Protein AF-A0A519RUF2-F1 (afdb_monomer)

Structure (mmCIF, N/CA/C/O backbone):
data_AF-A0A519RUF2-F1
#
_entry.id   AF-A0A519RUF2-F1
#
loop_
_atom_site.group_PDB
_atom_site.id
_atom_site.type_symbol
_atom_site.label_atom_id
_atom_site.label_alt_id
_atom_site.label_comp_id
_atom_site.label_asym_id
_atom_site.label_entity_id
_atom_site.label_seq_id
_atom_site.pdbx_PDB_ins_code
_atom_site.Cartn_x
_atom_site.Cartn_y
_atom_site.Cartn_z
_atom_site.occupancy
_atom_site.B_iso_or_equiv
_atom_site.auth_seq_id
_atom_site.auth_comp_id
_atom_site.auth_asym_id
_atom_site.auth_atom_id
_atom_site.pdbx_PDB_model_num
ATOM 1 N N . MET A 1 1 ? -32.383 23.501 17.387 1.00 57.69 1 MET A N 1
ATOM 2 C CA . MET A 1 1 ? -31.083 22.968 17.876 1.00 57.69 1 MET A CA 1
ATOM 3 C C . MET A 1 1 ? -30.162 24.129 18.251 1.00 57.69 1 MET A C 1
ATOM 5 O O . MET A 1 1 ? -29.869 24.938 17.380 1.00 57.69 1 MET A O 1
ATOM 9 N N . ASN A 1 2 ? -29.744 24.235 19.520 1.00 74.38 2 ASN A N 1
ATOM 10 C CA . ASN A 1 2 ? -28.947 25.364 20.031 1.00 74.38 2 ASN A CA 1
ATOM 11 C C . ASN A 1 2 ? -27.600 25.533 19.308 1.00 74.38 2 ASN A C 1
ATOM 13 O O . ASN A 1 2 ? -26.925 24.548 19.011 1.00 74.38 2 ASN A O 1
ATOM 17 N N . ILE A 1 3 ? -27.174 26.784 19.100 1.00 78.44 3 ILE A N 1
ATOM 18 C CA . ILE A 1 3 ? -25.899 27.154 18.452 1.00 78.44 3 ILE A CA 1
ATOM 19 C C . ILE A 1 3 ? -24.688 26.481 19.112 1.00 78.44 3 ILE A C 1
ATOM 21 O O . ILE A 1 3 ? -23.840 25.927 18.417 1.00 78.44 3 ILE A O 1
ATOM 25 N N . LYS A 1 4 ? -24.668 26.386 20.448 1.00 74.25 4 LYS A N 1
ATOM 26 C CA . LYS A 1 4 ? -23.622 25.663 21.197 1.00 74.25 4 LYS A CA 1
ATOM 27 C C . LYS A 1 4 ? -23.527 24.178 20.808 1.00 74.25 4 LYS A C 1
ATOM 29 O O . LYS A 1 4 ? -22.441 23.607 20.790 1.00 74.25 4 LYS A O 1
ATOM 34 N N . ARG A 1 5 ? -24.661 23.553 20.465 1.00 73.31 5 ARG A N 1
ATOM 35 C CA . ARG A 1 5 ? -24.747 22.156 20.007 1.00 73.31 5 ARG A CA 1
ATOM 36 C C . ARG A 1 5 ? -24.255 22.010 18.563 1.00 73.31 5 ARG A C 1
ATOM 38 O O . ARG A 1 5 ? -23.543 21.056 18.282 1.00 73.31 5 ARG A O 1
ATOM 45 N N . LYS A 1 6 ? -24.565 22.974 17.683 1.00 72.06 6 LYS A N 1
ATOM 46 C CA . LYS A 1 6 ? -24.052 23.027 16.299 1.00 72.06 6 LYS A CA 1
ATOM 47 C C . LYS A 1 6 ? -22.527 23.165 16.257 1.00 72.06 6 LYS A C 1
ATOM 49 O O . LYS A 1 6 ? -21.884 22.425 15.528 1.00 72.06 6 LYS A O 1
ATOM 54 N N . ILE A 1 7 ? -21.958 24.049 17.082 1.00 77.44 7 ILE A N 1
ATOM 55 C CA . ILE A 1 7 ? -20.503 24.267 17.158 1.00 77.44 7 ILE A CA 1
ATOM 56 C C 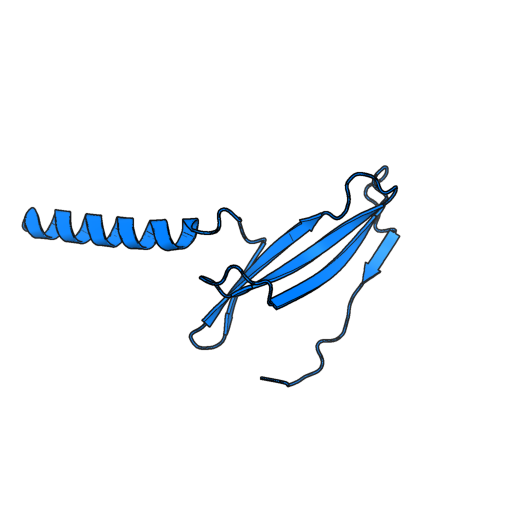. ILE A 1 7 ? -19.787 23.015 17.677 1.00 77.44 7 ILE A C 1
ATOM 58 O O . ILE A 1 7 ? -18.791 22.599 17.093 1.00 77.44 7 ILE A O 1
ATOM 62 N N . LYS A 1 8 ? -20.324 22.362 18.720 1.00 73.75 8 LYS A N 1
ATOM 63 C CA . LYS A 1 8 ? -19.790 21.078 19.205 1.00 73.75 8 LYS A CA 1
ATOM 64 C C . LYS A 1 8 ? -19.813 20.001 18.122 1.00 73.75 8 LYS A C 1
ATOM 66 O O . LYS A 1 8 ? -18.811 19.319 17.949 1.00 73.75 8 LYS A O 1
ATOM 71 N N . LEU A 1 9 ? -20.924 19.884 17.389 1.00 71.94 9 LEU A N 1
ATOM 72 C CA . LEU A 1 9 ? -21.071 18.901 16.315 1.00 71.94 9 LEU A CA 1
ATOM 73 C C . LEU A 1 9 ? -20.071 19.160 15.174 1.00 71.94 9 LEU A C 1
ATOM 75 O O . LEU A 1 9 ? -19.450 18.225 14.674 1.00 71.94 9 LEU A O 1
ATOM 79 N N . LEU A 1 10 ? -19.875 20.431 14.811 1.00 71.31 10 LEU A N 1
ATOM 80 C CA . LEU A 1 10 ? -18.934 20.859 13.777 1.00 71.31 10 LEU A CA 1
ATOM 81 C C . LEU A 1 10 ? -17.479 20.555 14.168 1.00 71.31 10 LEU A C 1
ATOM 83 O O . LEU A 1 10 ? -16.736 20.002 13.362 1.00 71.31 10 LEU A O 1
ATOM 87 N N . PHE A 1 11 ? -17.097 20.828 15.421 1.00 63.78 11 PHE A N 1
ATOM 88 C CA . PHE A 1 11 ? -15.765 20.498 15.939 1.00 63.78 11 PHE A CA 1
ATOM 89 C C . PHE A 1 11 ? -15.506 18.990 15.971 1.00 63.78 11 PHE A C 1
ATOM 91 O O . PHE A 1 11 ? -14.421 18.550 15.600 1.00 63.78 11 PHE A O 1
ATOM 98 N N . THR A 1 12 ? -16.499 18.180 16.355 1.00 59.41 12 THR A N 1
ATOM 99 C CA . THR A 1 12 ? -16.376 16.718 16.269 1.00 59.41 12 THR A CA 1
ATOM 100 C C . THR A 1 12 ? -16.239 16.240 14.825 1.00 59.41 12 THR A C 1
ATOM 102 O O . THR A 1 12 ? -15.395 15.393 14.558 1.00 59.41 12 THR A O 1
ATOM 105 N N . LEU A 1 13 ? -16.988 16.809 13.875 1.00 58.28 13 LEU A N 1
ATOM 106 C CA . LEU A 1 13 ? -16.899 16.418 12.464 1.00 58.28 13 LEU A CA 1
ATOM 107 C C . LEU A 1 13 ? -15.522 16.757 11.860 1.00 58.28 13 LEU A C 1
ATOM 109 O O . LEU A 1 13 ? -14.956 15.944 11.134 1.00 58.28 13 LEU A O 1
ATOM 113 N N . MET A 1 14 ? -14.956 17.918 12.213 1.00 56.38 14 MET A N 1
ATOM 114 C CA . MET A 1 14 ? -13.614 18.344 11.787 1.00 56.38 14 MET A CA 1
ATOM 115 C C . MET A 1 14 ? -12.484 17.532 12.441 1.00 56.38 14 MET A C 1
ATOM 117 O O . MET A 1 14 ? -11.466 17.268 11.807 1.00 56.38 14 MET A O 1
ATOM 121 N N . ALA A 1 15 ? -12.653 17.098 13.693 1.00 58.47 15 ALA A N 1
ATOM 122 C CA . ALA A 1 15 ? -11.683 16.225 14.356 1.00 58.47 15 ALA A CA 1
ATOM 123 C C . ALA A 1 15 ? -11.674 14.799 13.768 1.00 58.47 15 ALA A C 1
ATOM 125 O O . ALA A 1 15 ? -10.639 14.136 13.770 1.00 58.47 15 ALA A O 1
ATOM 126 N N . PHE A 1 16 ? -12.807 14.328 13.233 1.00 52.06 16 PHE A N 1
ATOM 127 C CA . PHE A 1 16 ? -12.882 13.039 12.538 1.00 52.06 16 PHE A CA 1
ATOM 128 C C . PHE A 1 16 ? -12.290 13.086 11.124 1.00 52.0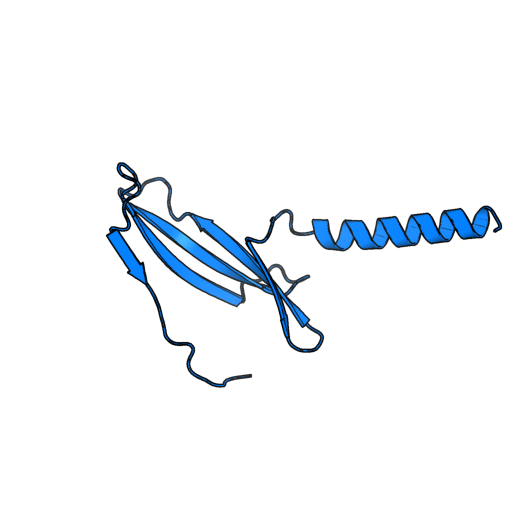6 16 PHE A C 1
ATOM 130 O O . PHE A 1 16 ? -11.695 12.097 10.694 1.00 52.06 16 PHE A O 1
ATOM 137 N N . SER A 1 17 ? -12.404 14.209 10.405 1.00 48.94 17 SER A N 1
ATOM 138 C CA . SER A 1 17 ? -11.825 14.321 9.062 1.00 48.94 17 SER A CA 1
ATOM 139 C C . SER A 1 17 ? -10.294 14.372 9.091 1.00 48.94 17 SER A C 1
ATOM 141 O O . SER A 1 17 ? -9.656 13.738 8.255 1.00 48.94 17 SER A O 1
ATOM 143 N N . SER A 1 18 ? -9.675 15.028 10.079 1.00 50.28 18 SER A N 1
ATOM 144 C CA . SER A 1 18 ? -8.209 15.142 10.171 1.00 50.28 18 SER A CA 1
ATOM 145 C C . SER A 1 18 ? -7.492 13.826 10.504 1.00 50.28 18 SER A C 1
ATOM 147 O O . SER A 1 18 ? -6.354 13.626 10.078 1.00 50.28 18 SER A O 1
ATOM 149 N N . ALA A 1 19 ? -8.158 12.885 11.184 1.00 49.31 19 ALA A N 1
ATOM 150 C CA . ALA A 1 19 ? -7.594 11.567 11.491 1.00 49.31 19 ALA A CA 1
ATOM 151 C C . ALA A 1 19 ? -7.338 10.710 10.233 1.00 49.31 19 ALA A C 1
ATOM 153 O O . ALA A 1 19 ? -6.487 9.820 10.256 1.00 49.31 19 ALA A O 1
ATOM 154 N N . ILE A 1 20 ? -8.040 10.993 9.129 1.00 46.59 20 ILE A N 1
ATOM 155 C CA . ILE A 1 20 ? -7.862 10.306 7.841 1.00 46.59 20 ILE A CA 1
ATOM 156 C C . ILE A 1 20 ? -6.686 10.919 7.058 1.00 46.59 20 ILE A C 1
ATOM 158 O O . ILE A 1 20 ? -5.959 10.199 6.377 1.00 46.59 20 ILE A O 1
ATOM 162 N N . TYR A 1 21 ? -6.432 12.223 7.220 1.00 47.50 21 TYR A N 1
ATOM 163 C CA . TYR A 1 21 ? -5.361 12.949 6.520 1.00 47.50 21 TYR A CA 1
ATOM 164 C C . TYR A 1 21 ? -3.971 12.820 7.161 1.00 47.50 21 TYR A C 1
ATOM 166 O O . TYR A 1 21 ? -2.980 13.192 6.534 1.00 47.50 21 TYR A O 1
ATOM 174 N N . ALA A 1 22 ? -3.858 12.252 8.364 1.00 46.91 22 ALA A N 1
ATOM 175 C CA . ALA A 1 22 ? -2.605 12.185 9.126 1.00 46.91 22 ALA A CA 1
ATOM 176 C C . ALA A 1 22 ? -1.48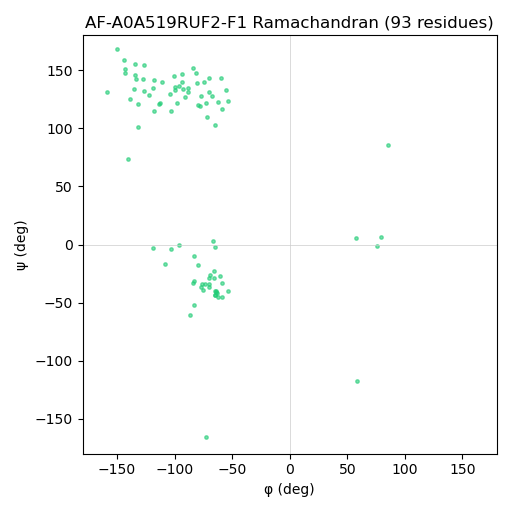3 11.332 8.493 1.00 46.91 22 ALA A C 1
ATOM 178 O O . ALA A 1 22 ? -0.394 11.252 9.054 1.00 46.91 22 ALA A O 1
ATOM 179 N N . GLN A 1 23 ? -1.714 10.686 7.346 1.00 53.56 23 GLN A N 1
ATOM 180 C CA . GLN A 1 23 ? -0.681 9.903 6.659 1.00 53.56 23 GLN A CA 1
ATOM 181 C C . GLN A 1 23 ? -0.344 10.398 5.250 1.00 53.56 23 GLN A C 1
ATOM 183 O O . GLN A 1 23 ? 0.569 9.845 4.655 1.00 53.56 23 GLN A O 1
ATOM 188 N N . GLY A 1 24 ? -1.025 11.425 4.716 1.00 61.47 24 GLY A N 1
ATOM 189 C CA . GLY A 1 24 ? -0.700 12.039 3.413 1.00 61.47 24 GLY A CA 1
ATOM 190 C C . GLY A 1 24 ? -0.693 11.094 2.198 1.00 61.47 24 GLY A C 1
ATOM 191 O O . GLY A 1 24 ? -0.320 11.504 1.104 1.00 61.47 24 GLY A O 1
ATOM 192 N N . ILE A 1 25 ? -1.088 9.834 2.382 1.00 67.25 25 ILE A N 1
ATOM 193 C CA . ILE A 1 25 ? -1.022 8.768 1.389 1.00 67.25 25 ILE A CA 1
ATOM 194 C C . ILE A 1 25 ? -2.453 8.377 1.037 1.00 67.25 25 ILE A C 1
ATOM 196 O O . ILE A 1 25 ? -3.217 7.952 1.906 1.00 67.25 25 ILE A O 1
ATOM 200 N N . THR A 1 26 ? -2.801 8.500 -0.243 1.00 78.31 26 THR A N 1
ATOM 201 C CA . THR A 1 26 ? -4.063 7.974 -0.772 1.00 78.31 26 THR A CA 1
ATOM 202 C C . THR A 1 26 ? -3.898 6.467 -0.968 1.00 78.31 26 THR A C 1
ATOM 204 O O . THR A 1 26 ? -2.993 6.064 -1.698 1.00 78.31 26 THR A O 1
ATOM 207 N N . PRO A 1 27 ? -4.688 5.621 -0.291 1.00 80.75 27 PRO A N 1
ATOM 208 C CA . PRO A 1 27 ? -4.533 4.178 -0.394 1.00 80.75 27 PRO A CA 1
ATOM 209 C C . PRO A 1 27 ? -5.190 3.631 -1.665 1.00 80.75 27 PRO A C 1
ATOM 211 O O . PRO A 1 27 ? -6.313 4.008 -1.987 1.00 80.75 27 PRO A O 1
ATOM 214 N N . ASP A 1 28 ? -4.531 2.685 -2.336 1.00 83.56 28 ASP A N 1
ATOM 215 C CA . ASP A 1 28 ? -5.122 1.929 -3.449 1.00 83.56 28 ASP A CA 1
ATOM 216 C C . ASP A 1 28 ? -6.137 0.899 -2.947 1.00 83.56 28 ASP A C 1
ATOM 218 O O . ASP A 1 28 ? -7.159 0.656 -3.584 1.00 83.56 28 ASP A O 1
ATOM 222 N N . PHE A 1 29 ? -5.880 0.328 -1.767 1.00 82.38 29 PHE A N 1
ATOM 223 C CA . PHE A 1 29 ? -6.835 -0.511 -1.052 1.00 82.38 29 PHE A CA 1
ATOM 224 C C . PHE A 1 29 ? -6.915 -0.131 0.421 1.00 82.38 29 PHE A C 1
ATOM 226 O O . PHE A 1 29 ? -5.904 0.142 1.069 1.00 82.38 29 PHE A O 1
ATOM 233 N N . ALA A 1 30 ? -8.120 -0.186 0.978 1.00 85.12 30 ALA A N 1
ATOM 234 C CA . ALA A 1 30 ? -8.365 -0.059 2.406 1.00 85.12 30 ALA A CA 1
ATOM 235 C C . ALA A 1 30 ? -9.355 -1.140 2.841 1.00 85.12 30 ALA A C 1
ATOM 237 O O . ALA A 1 30 ? -10.365 -1.372 2.180 1.00 85.12 30 ALA A O 1
ATOM 238 N N . PHE A 1 31 ? -9.059 -1.818 3.946 1.00 84.38 31 PHE A N 1
ATOM 239 C CA . PHE A 1 31 ? -9.901 -2.893 4.465 1.00 84.38 31 PHE A CA 1
ATOM 240 C C . PHE A 1 31 ? -9.787 -2.994 5.985 1.00 84.38 31 PHE A C 1
ATOM 242 O O . PHE A 1 31 ? -8.924 -2.383 6.618 1.00 84.38 31 PHE A O 1
ATOM 249 N N . LYS A 1 32 ? -10.686 -3.766 6.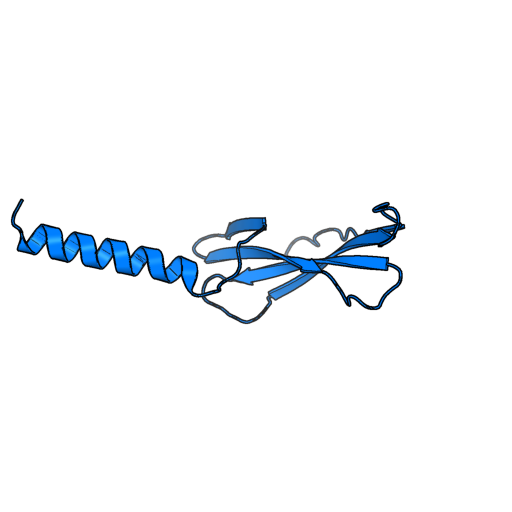593 1.00 85.69 32 LYS A N 1
ATOM 250 C CA . LYS A 1 32 ? -10.783 -3.916 8.044 1.00 85.69 32 LYS A CA 1
ATOM 251 C C . LYS A 1 32 ? -10.753 -5.389 8.424 1.00 85.69 32 LYS A C 1
ATOM 253 O O . LYS A 1 32 ? -11.500 -6.180 7.861 1.00 85.69 32 LYS A O 1
ATOM 258 N N . ILE A 1 33 ? -9.929 -5.738 9.411 1.00 85.38 33 ILE A N 1
ATOM 259 C CA . ILE A 1 33 ? -9.916 -7.064 10.039 1.00 85.38 33 ILE A CA 1
ATOM 260 C C . ILE A 1 33 ? -10.268 -6.875 11.515 1.00 85.38 33 ILE A C 1
ATOM 262 O O . ILE A 1 33 ? -9.558 -6.199 12.267 1.00 85.38 33 ILE A O 1
ATOM 266 N N . GLY A 1 34 ? -11.410 -7.425 11.930 1.00 90.50 34 GLY A N 1
ATOM 267 C CA . GLY A 1 34 ? -11.949 -7.225 13.274 1.00 90.50 34 GLY A CA 1
ATOM 268 C C . GLY A 1 34 ? -12.193 -5.742 13.576 1.00 90.50 34 GLY A C 1
ATOM 269 O O . GLY A 1 34 ? -12.995 -5.086 12.915 1.00 90.50 34 GLY A O 1
ATOM 270 N N . LYS A 1 35 ? -11.497 -5.198 14.581 1.00 87.94 35 LYS A N 1
ATOM 271 C CA . LYS A 1 35 ? -11.560 -3.770 14.961 1.00 87.94 35 LYS A CA 1
ATOM 272 C C . LYS A 1 35 ? -10.438 -2.924 14.344 1.00 87.94 35 LYS A C 1
ATOM 274 O O . LYS A 1 35 ? -10.399 -1.719 14.577 1.00 87.94 35 LYS A O 1
ATOM 279 N N . THR A 1 36 ? -9.544 -3.530 13.568 1.00 81.56 36 THR A N 1
ATOM 280 C CA . THR A 1 36 ? -8.345 -2.873 13.044 1.00 81.56 36 THR A CA 1
ATOM 281 C C . THR A 1 36 ? -8.514 -2.530 11.570 1.00 81.56 36 THR A C 1
ATOM 283 O O . THR A 1 36 ? -8.861 -3.392 10.768 1.00 81.56 36 THR A O 1
ATOM 286 N N . ASN A 1 37 ? -8.237 -1.277 11.211 1.00 85.12 37 ASN A N 1
ATOM 287 C CA . ASN A 1 37 ? -8.225 -0.828 9.821 1.00 85.12 37 ASN A CA 1
ATOM 288 C C . ASN A 1 37 ? -6.805 -0.921 9.248 1.00 85.12 37 ASN A C 1
ATOM 290 O O . ASN A 1 37 ? -5.830 -0.544 9.909 1.00 85.12 37 ASN A O 1
ATOM 294 N N . TYR A 1 38 ? -6.712 -1.353 7.999 1.00 85.31 38 TYR A N 1
ATOM 295 C CA . TYR A 1 38 ? -5.485 -1.497 7.227 1.00 85.31 38 TYR A CA 1
ATOM 296 C C . TYR A 1 38 ? -5.607 -0.749 5.905 1.00 85.31 38 TYR A C 1
ATOM 298 O O . TYR A 1 38 ? -6.710 -0.551 5.389 1.00 85.31 38 TYR A O 1
ATOM 306 N N . PHE A 1 39 ? -4.469 -0.345 5.355 1.00 86.31 39 PHE A N 1
ATOM 307 C CA . PHE A 1 39 ? -4.404 0.271 4.039 1.00 86.31 39 PHE A CA 1
ATOM 308 C C . PHE A 1 39 ? -3.154 -0.156 3.281 1.00 86.31 39 PHE A C 1
ATOM 310 O O . PHE A 1 39 ? -2.126 -0.480 3.879 1.00 86.31 39 PHE A O 1
ATOM 317 N N . MET A 1 40 ? -3.270 -0.166 1.956 1.00 87.00 40 MET A N 1
ATOM 318 C CA . MET A 1 40 ? -2.219 -0.5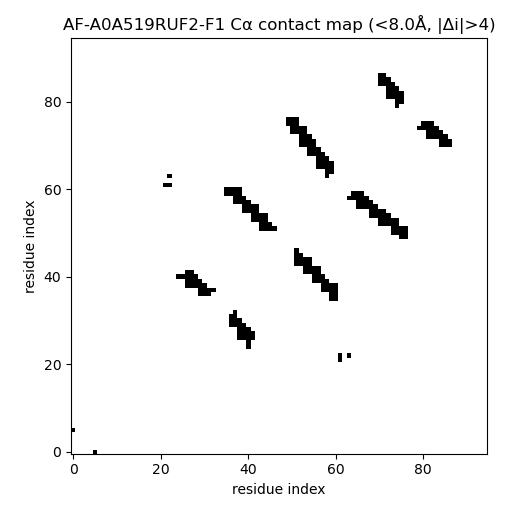71 1.036 1.00 87.00 40 MET A CA 1
ATOM 319 C C . MET A 1 40 ? -2.050 0.457 -0.080 1.00 87.00 40 MET A C 1
ATOM 321 O O . MET A 1 40 ? -2.841 0.451 -1.022 1.00 87.00 40 MET A O 1
ATOM 325 N N . PRO A 1 41 ? -1.037 1.334 -0.006 1.00 85.75 41 PRO A N 1
ATOM 326 C CA . PRO A 1 41 ? -0.600 2.128 -1.143 1.00 85.75 41 PRO A CA 1
ATOM 327 C C . PRO A 1 41 ? 0.328 1.354 -2.081 1.00 85.75 41 PRO A C 1
ATOM 329 O O . PRO A 1 41 ? 1.175 0.553 -1.656 1.00 85.75 41 PRO A O 1
ATOM 332 N N . LEU A 1 42 ? 0.225 1.690 -3.359 1.00 85.62 42 LEU A N 1
ATOM 333 C CA . LEU A 1 42 ? 1.197 1.395 -4.389 1.00 85.62 42 LEU A CA 1
ATOM 334 C C . LEU A 1 42 ? 2.414 2.310 -4.250 1.00 85.62 42 LEU A C 1
ATOM 336 O O . LEU A 1 42 ? 2.318 3.506 -3.990 1.00 85.62 42 LEU A O 1
ATOM 340 N N . SER A 1 43 ? 3.593 1.738 -4.457 1.00 82.12 43 SER A N 1
ATOM 341 C CA . SER A 1 43 ? 4.843 2.488 -4.563 1.00 82.12 43 SER A CA 1
ATOM 342 C C . SER A 1 43 ? 5.657 1.991 -5.741 1.00 82.12 43 SER A C 1
ATOM 344 O O . SER A 1 43 ? 5.689 0.787 -6.000 1.00 82.12 43 SER A O 1
ATOM 346 N N . HIS A 1 44 ? 6.377 2.904 -6.380 1.00 81.69 44 HIS A N 1
ATOM 347 C CA . HIS A 1 44 ? 7.326 2.581 -7.434 1.00 81.69 44 HIS A CA 1
ATOM 348 C C . HIS A 1 44 ? 8.732 2.406 -6.847 1.00 81.69 44 HIS A C 1
ATOM 350 O O . HIS A 1 44 ? 9.095 3.014 -5.837 1.00 81.69 44 HIS A O 1
ATOM 356 N N . GLY A 1 45 ? 9.504 1.511 -7.453 1.00 72.38 45 GLY A N 1
ATOM 357 C CA . GLY A 1 45 ? 10.904 1.257 -7.149 1.00 72.38 45 GLY A CA 1
ATOM 358 C C . GLY A 1 45 ? 11.818 2.379 -7.633 1.00 72.38 45 GLY A C 1
ATOM 359 O O . GLY A 1 45 ? 11.385 3.482 -7.949 1.00 72.38 45 GLY A O 1
ATOM 360 N N . ASN A 1 46 ? 13.118 2.102 -7.662 1.00 70.25 46 ASN A N 1
ATOM 361 C CA . ASN A 1 46 ? 14.125 3.100 -8.000 1.00 70.25 46 ASN A CA 1
ATOM 362 C C . ASN A 1 46 ? 13.946 3.634 -9.434 1.00 70.25 46 ASN A C 1
ATOM 364 O O . ASN A 1 46 ? 14.070 2.886 -10.396 1.00 70.25 46 ASN A O 1
ATOM 368 N N . ALA A 1 47 ? 13.778 4.950 -9.572 1.00 61.91 47 ALA A N 1
ATOM 369 C CA . ALA A 1 47 ? 13.613 5.639 -10.851 1.00 61.91 47 ALA A CA 1
ATOM 370 C C . ALA A 1 47 ? 14.856 5.620 -11.770 1.00 61.91 47 ALA A C 1
ATOM 372 O O . ALA A 1 47 ? 14.841 6.262 -12.817 1.00 61.91 47 ALA A O 1
ATOM 373 N N . LYS A 1 48 ? 15.954 4.947 -11.401 1.00 63.78 48 LYS A N 1
ATOM 374 C CA . LYS A 1 48 ? 17.157 4.794 -12.241 1.00 63.78 48 LYS A CA 1
ATOM 375 C C . LYS A 1 48 ? 17.285 3.417 -12.903 1.00 63.78 48 LYS A C 1
ATOM 377 O O . 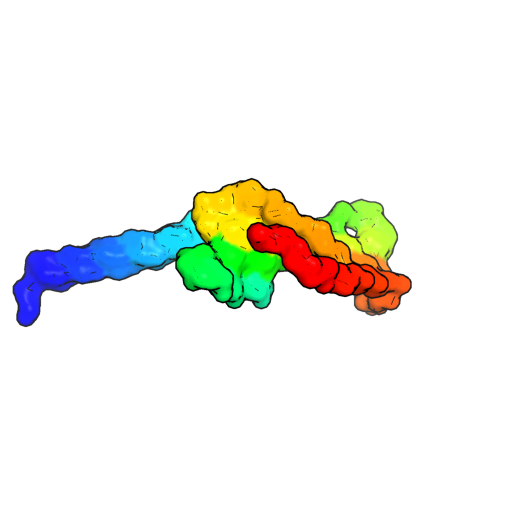LYS A 1 48 ? 18.226 3.216 -13.666 1.00 63.78 48 LYS A O 1
ATOM 382 N N . SER A 1 49 ? 16.390 2.465 -12.632 1.00 66.38 49 SER A N 1
ATOM 383 C CA . SER A 1 49 ? 16.443 1.149 -13.279 1.00 66.38 49 SER A CA 1
ATOM 384 C C . SER A 1 49 ? 15.769 1.147 -14.653 1.00 66.38 49 SER A C 1
ATOM 386 O O . SER A 1 49 ? 14.845 1.911 -14.923 1.00 66.38 49 SER A O 1
ATOM 388 N N . LYS A 1 50 ? 16.238 0.247 -15.528 1.00 69.44 50 LYS A N 1
ATOM 389 C CA . LYS A 1 50 ? 15.642 -0.024 -16.850 1.00 69.44 50 LYS A CA 1
ATOM 390 C C . LYS A 1 50 ? 14.190 -0.521 -16.750 1.00 69.44 50 LYS A C 1
ATOM 392 O O . LYS A 1 50 ? 13.398 -0.307 -17.661 1.00 69.44 50 LYS A O 1
ATOM 397 N N . ASN A 1 51 ? 13.858 -1.163 -15.632 1.00 75.94 51 ASN A N 1
ATOM 398 C CA . ASN A 1 51 ? 12.530 -1.679 -15.334 1.00 75.94 51 ASN A CA 1
ATOM 399 C C . ASN A 1 51 ? 11.972 -0.980 -14.091 1.00 75.94 51 ASN A C 1
ATOM 401 O O . ASN A 1 51 ? 12.713 -0.784 -13.126 1.00 75.94 51 ASN A O 1
ATOM 405 N N . ASP A 1 52 ? 10.678 -0.685 -14.078 1.00 75.00 52 ASP A N 1
ATOM 406 C CA . ASP A 1 52 ? 9.982 -0.145 -12.913 1.00 75.00 52 ASP A CA 1
ATOM 407 C C . ASP A 1 52 ? 9.411 -1.290 -12.079 1.00 75.00 52 ASP A C 1
ATOM 409 O O . ASP A 1 52 ? 8.703 -2.157 -12.579 1.00 75.00 52 ASP A O 1
ATOM 413 N N . SER A 1 53 ? 9.726 -1.320 -10.785 1.00 76.69 53 SER A N 1
ATOM 414 C CA . SER A 1 53 ? 9.133 -2.292 -9.860 1.00 76.69 53 SER A CA 1
ATOM 415 C C . SER A 1 53 ? 7.984 -1.640 -9.106 1.00 76.69 53 SER A C 1
ATOM 417 O O . SER A 1 53 ? 8.193 -0.645 -8.420 1.00 76.69 53 SER A O 1
ATOM 419 N N . ILE A 1 54 ? 6.785 -2.192 -9.211 1.00 81.88 54 ILE A N 1
ATOM 420 C CA . ILE A 1 54 ? 5.597 -1.725 -8.500 1.00 81.88 54 ILE A CA 1
ATOM 421 C C . ILE A 1 54 ? 5.377 -2.613 -7.284 1.00 81.88 54 ILE A C 1
ATOM 423 O O . ILE A 1 54 ? 5.393 -3.840 -7.392 1.00 81.88 54 ILE A O 1
ATOM 427 N N . PHE A 1 55 ? 5.135 -1.992 -6.133 1.00 82.31 55 PHE A N 1
ATOM 428 C CA . PHE A 1 55 ? 4.926 -2.691 -4.872 1.00 82.31 55 PHE A CA 1
ATOM 429 C C . PHE A 1 55 ? 3.647 -2.255 -4.177 1.00 82.31 55 PHE A C 1
ATOM 431 O O . PHE A 1 55 ? 3.369 -1.060 -4.129 1.00 82.31 55 PHE A O 1
ATOM 438 N N . TYR A 1 56 ? 2.957 -3.195 -3.540 1.00 84.31 56 TYR A N 1
ATOM 439 C CA . TYR A 1 56 ? 1.984 -2.898 -2.496 1.00 84.31 56 TYR A CA 1
ATOM 440 C C . TYR A 1 56 ? 2.678 -2.841 -1.140 1.00 84.31 56 TYR A C 1
ATOM 442 O O . TYR A 1 56 ? 3.425 -3.747 -0.780 1.00 84.31 56 TYR A O 1
ATOM 450 N N . ASN A 1 57 ? 2.425 -1.798 -0.359 1.00 82.56 57 ASN A N 1
ATOM 451 C CA . ASN A 1 57 ? 2.933 -1.702 1.007 1.00 82.56 57 ASN A CA 1
ATOM 452 C C . ASN A 1 57 ? 1.757 -1.778 1.972 1.00 82.56 57 ASN A C 1
ATOM 454 O O . ASN A 1 57 ? 0.886 -0.933 1.899 1.00 82.56 57 ASN A O 1
ATOM 458 N N . LEU A 1 58 ? 1.721 -2.738 2.889 1.00 84.06 58 LEU A N 1
ATOM 459 C CA . LEU A 1 58 ? 0.662 -2.830 3.893 1.00 84.06 58 LEU A CA 1
ATOM 460 C C . LEU A 1 58 ? 1.010 -2.015 5.134 1.00 84.06 58 LEU A C 1
ATOM 462 O O . LEU A 1 58 ? 2.102 -2.144 5.691 1.00 84.06 58 LEU A O 1
ATOM 466 N N . TYR A 1 59 ? 0.034 -1.265 5.623 1.00 81.38 59 TYR A N 1
ATOM 467 C CA . TYR A 1 59 ? 0.110 -0.507 6.861 1.00 81.38 59 TYR A CA 1
ATOM 468 C C . TYR A 1 59 ? -1.157 -0.699 7.690 1.00 81.38 59 TYR A C 1
ATOM 470 O O . TYR A 1 59 ? -2.244 -0.971 7.174 1.00 81.38 59 TYR A O 1
ATOM 478 N N . ARG A 1 60 ? -1.024 -0.499 9.000 1.00 83.12 60 ARG A N 1
ATOM 479 C CA . ARG A 1 60 ? -2.159 -0.337 9.910 1.00 83.12 60 ARG A CA 1
ATOM 480 C C . ARG A 1 60 ? -2.462 1.149 10.048 1.00 83.12 60 ARG A C 1
ATOM 482 O O . ARG A 1 60 ? -1.554 1.939 10.290 1.00 83.12 60 ARG A O 1
ATOM 489 N N . TYR A 1 61 ? -3.732 1.532 9.960 1.00 79.38 61 TYR A N 1
ATOM 490 C CA . TYR A 1 61 ? -4.128 2.925 10.180 1.00 79.38 61 TYR A CA 1
ATOM 491 C C . TYR A 1 61 ? -3.659 3.433 11.550 1.00 79.38 61 TYR A C 1
ATOM 493 O O . TYR A 1 61 ? -3.832 2.757 12.567 1.00 79.38 61 TYR A O 1
ATOM 501 N N . GLY A 1 62 ? -3.062 4.628 11.563 1.00 76.75 62 GLY A N 1
ATOM 502 C CA . GLY A 1 62 ? -2.495 5.241 12.768 1.00 76.75 62 GLY A CA 1
ATOM 503 C C . GLY A 1 62 ? -1.114 4.705 13.165 1.00 76.75 62 GLY A C 1
ATOM 504 O O . GLY A 1 62 ? -0.611 5.057 14.231 1.00 76.75 62 GLY A O 1
ATOM 505 N N . LYS A 1 63 ? -0.490 3.854 12.340 1.00 75.88 63 LYS A N 1
ATOM 506 C CA . LYS A 1 63 ? 0.892 3.395 12.512 1.00 75.88 63 LYS A CA 1
ATOM 507 C C . LYS A 1 63 ? 1.700 3.746 11.266 1.00 75.88 63 LYS A C 1
ATOM 509 O O . LYS A 1 63 ? 1.325 3.387 10.160 1.00 75.88 63 LYS A O 1
ATOM 514 N N . THR A 1 64 ? 2.840 4.396 11.471 1.00 72.81 64 THR A N 1
ATOM 515 C CA . THR A 1 64 ? 3.774 4.777 10.398 1.00 72.81 64 THR A CA 1
ATOM 516 C C . THR A 1 64 ? 4.657 3.616 9.937 1.00 72.81 64 THR A C 1
ATOM 518 O O . THR A 1 64 ? 5.247 3.667 8.859 1.00 72.81 64 THR A O 1
ATOM 521 N N . GLN A 1 65 ? 4.754 2.553 10.738 1.00 73.69 65 GLN A N 1
ATOM 522 C CA . GLN A 1 65 ? 5.556 1.381 10.416 1.00 73.69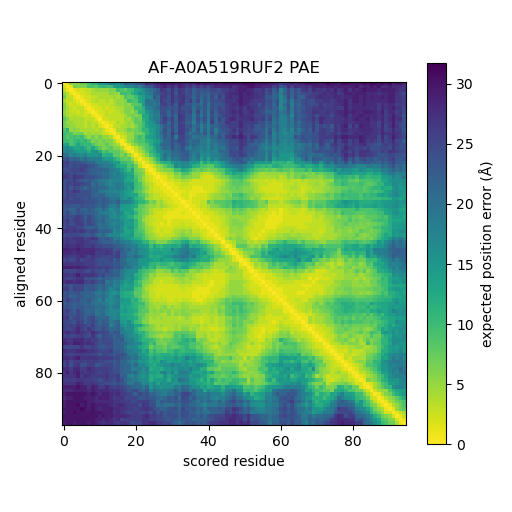 65 GLN A CA 1
ATOM 523 C C . GLN A 1 65 ? 4.850 0.500 9.379 1.00 73.69 65 GLN A C 1
ATOM 525 O O . GLN A 1 65 ? 3.699 0.096 9.560 1.00 73.69 65 GLN A O 1
ATOM 530 N N . ARG A 1 66 ? 5.574 0.178 8.303 1.00 78.56 66 ARG A N 1
ATOM 531 C CA . ARG A 1 66 ? 5.132 -0.760 7.267 1.00 78.56 66 ARG A CA 1
ATOM 532 C C . ARG A 1 66 ? 5.115 -2.186 7.816 1.00 78.56 66 ARG A C 1
ATOM 534 O O . ARG A 1 66 ? 6.107 -2.625 8.389 1.00 78.56 66 ARG A O 1
ATOM 541 N N . ILE A 1 67 ? 4.012 -2.897 7.592 1.00 82.62 67 ILE A N 1
ATOM 542 C CA . ILE A 1 67 ? 3.821 -4.298 7.994 1.00 82.62 67 ILE A CA 1
ATOM 543 C C . ILE A 1 67 ? 4.448 -5.234 6.962 1.00 82.62 67 ILE A C 1
ATOM 545 O O . ILE A 1 67 ? 5.254 -6.085 7.313 1.00 82.62 67 ILE A O 1
ATOM 549 N N . THR A 1 68 ? 4.104 -5.060 5.684 1.00 81.06 68 THR A N 1
ATOM 550 C CA . THR A 1 68 ? 4.690 -5.843 4.589 1.00 81.06 68 THR A CA 1
ATOM 551 C C . THR A 1 68 ? 4.872 -4.997 3.331 1.00 81.06 68 THR A C 1
ATOM 553 O O . THR A 1 68 ? 4.240 -3.949 3.180 1.00 81.06 68 THR A O 1
ATOM 556 N N . LYS A 1 69 ? 5.768 -5.431 2.444 1.00 82.31 69 LYS A N 1
ATOM 557 C CA . LYS A 1 69 ? 5.980 -4.878 1.106 1.00 82.31 69 LYS A CA 1
ATOM 558 C C . LYS A 1 69 ? 6.008 -6.028 0.112 1.00 82.31 69 LYS A C 1
ATOM 560 O O . LYS A 1 69 ? 6.881 -6.884 0.194 1.00 82.31 69 LYS A O 1
ATOM 565 N N . GLU A 1 70 ? 5.103 -5.994 -0.849 1.00 78.62 70 GLU A N 1
ATOM 566 C CA . GLU A 1 70 ? 4.908 -7.049 -1.833 1.00 78.62 70 GLU A CA 1
ATOM 567 C C . GLU A 1 70 ? 5.145 -6.523 -3.243 1.00 78.62 70 GLU A C 1
ATOM 569 O O . GLU A 1 70 ? 4.672 -5.442 -3.586 1.00 78.62 70 GLU A O 1
ATOM 574 N N . LEU A 1 71 ? 5.888 -7.271 -4.061 1.00 77.19 71 LEU A N 1
ATOM 575 C CA . LEU A 1 71 ? 6.114 -6.934 -5.464 1.00 77.19 71 LEU A CA 1
ATOM 576 C C . LEU A 1 71 ? 4.899 -7.352 -6.290 1.00 77.19 71 LEU A C 1
ATOM 578 O O . LEU A 1 71 ? 4.576 -8.531 -6.355 1.00 77.19 71 LEU A O 1
ATOM 582 N N . LYS A 1 72 ? 4.270 -6.385 -6.957 1.00 77.06 72 LYS A N 1
ATOM 583 C CA . LYS A 1 72 ? 3.130 -6.611 -7.845 1.00 77.06 72 LYS A CA 1
ATOM 584 C C . LYS A 1 72 ? 3.609 -6.948 -9.260 1.00 77.06 72 LYS A C 1
ATOM 586 O O . LYS A 1 72 ? 3.372 -8.038 -9.776 1.00 77.06 72 LYS A O 1
ATOM 591 N N . HIS A 1 73 ? 4.343 -6.018 -9.870 1.00 77.06 73 HIS A N 1
ATOM 592 C CA . HIS A 1 73 ? 4.846 -6.149 -11.237 1.00 77.06 73 HIS A CA 1
ATOM 593 C C . HIS A 1 73 ? 6.235 -5.535 -11.369 1.00 77.06 73 HIS A C 1
ATOM 595 O O . HIS A 1 73 ? 6.549 -4.533 -10.730 1.00 77.06 73 HIS A O 1
ATOM 601 N N . ILE A 1 74 ? 7.039 -6.116 -12.248 1.00 74.56 74 ILE A N 1
ATOM 602 C CA . ILE A 1 74 ? 8.191 -5.475 -12.864 1.00 74.56 74 ILE A CA 1
ATOM 603 C C . ILE A 1 74 ? 7.758 -5.113 -14.281 1.00 74.56 74 ILE A C 1
ATOM 605 O O . ILE A 1 74 ? 7.466 -6.001 -15.084 1.00 74.56 74 ILE A O 1
ATOM 609 N N . LEU A 1 75 ? 7.699 -3.820 -14.570 1.00 76.56 75 LEU A N 1
ATOM 610 C CA . LEU A 1 75 ? 7.342 -3.271 -15.868 1.00 76.56 75 LEU A CA 1
ATOM 611 C C . LEU A 1 75 ? 8.601 -2.860 -16.626 1.00 76.56 75 LEU A C 1
ATOM 613 O O . LEU A 1 75 ? 9.564 -2.371 -16.033 1.00 76.56 75 LEU A O 1
ATOM 617 N N . ASN A 1 76 ? 8.597 -3.020 -17.943 1.00 74.44 76 ASN A N 1
ATOM 618 C CA . ASN A 1 76 ? 9.565 -2.363 -18.801 1.00 74.44 76 ASN A CA 1
ATOM 619 C C . ASN A 1 76 ? 9.186 -0.888 -18.836 1.00 74.44 76 ASN A C 1
ATOM 621 O O . ASN A 1 76 ? 8.076 -0.540 -19.226 1.00 74.44 76 ASN A O 1
ATOM 625 N N . ARG A 1 77 ? 10.102 -0.015 -18.431 1.00 71.75 77 ARG A N 1
ATOM 626 C CA . ARG A 1 77 ? 9.798 1.409 -18.302 1.00 71.75 77 ARG A CA 1
ATOM 627 C C . ARG A 1 77 ? 9.491 2.087 -19.637 1.00 71.75 77 ARG A C 1
ATOM 629 O O . ARG A 1 77 ? 8.743 3.057 -19.671 1.00 71.75 77 ARG A O 1
ATOM 636 N N . ASN A 1 78 ? 10.068 1.582 -20.725 1.00 74.19 78 ASN A N 1
ATOM 637 C CA . ASN A 1 78 ? 9.929 2.194 -22.042 1.00 74.19 78 ASN A CA 1
ATOM 638 C C . ASN A 1 78 ? 8.643 1.768 -22.750 1.00 74.19 78 ASN A C 1
ATOM 640 O O . ASN A 1 78 ? 8.097 2.553 -23.516 1.00 74.19 78 ASN A O 1
ATOM 644 N N . THR A 1 79 ? 8.181 0.536 -22.526 1.00 78.06 79 THR A N 1
ATOM 645 C CA . THR A 1 79 ? 7.006 -0.009 -23.224 1.00 78.06 79 THR A CA 1
ATOM 646 C C . THR A 1 79 ? 5.777 -0.139 -22.329 1.00 78.06 79 THR A C 1
ATOM 648 O O . THR A 1 79 ? 4.671 -0.269 -22.832 1.00 78.06 79 THR A O 1
ATOM 651 N N . GLY A 1 80 ? 5.945 -0.092 -21.004 1.00 67.94 80 GLY A N 1
ATOM 652 C CA . GLY A 1 80 ? 4.876 -0.352 -20.038 1.00 67.94 80 GLY A CA 1
ATOM 653 C C . GLY A 1 80 ? 4.527 -1.838 -19.895 1.00 67.94 80 GLY A C 1
ATOM 654 O O . GLY A 1 80 ? 3.685 -2.188 -19.069 1.00 67.94 80 GLY A O 1
ATOM 655 N N . ASP A 1 81 ? 5.186 -2.720 -20.652 1.00 76.12 81 ASP A N 1
ATOM 656 C CA . ASP A 1 81 ? 4.888 -4.149 -20.643 1.00 76.12 81 ASP A CA 1
ATOM 657 C C . ASP A 1 81 ? 5.309 -4.801 -19.329 1.00 76.12 81 ASP A C 1
ATOM 659 O O . ASP A 1 81 ? 6.363 -4.496 -18.762 1.00 76.12 81 ASP A O 1
ATOM 663 N N . THR A 1 82 ? 4.520 -5.767 -18.862 1.00 72.44 82 THR A N 1
ATOM 664 C CA . THR A 1 82 ? 4.898 -6.572 -17.697 1.00 72.44 82 THR A CA 1
ATOM 665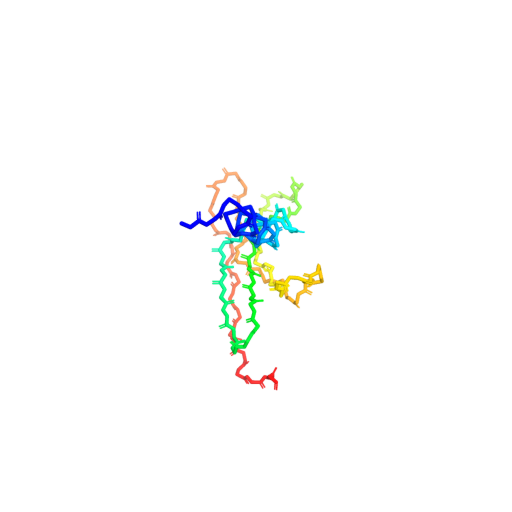 C C . THR A 1 82 ? 6.022 -7.530 -18.080 1.00 72.44 82 THR A C 1
ATOM 667 O O . THR A 1 82 ? 5.809 -8.502 -18.795 1.00 72.44 82 THR A O 1
ATOM 670 N N . VAL A 1 83 ? 7.228 -7.272 -17.570 1.00 73.38 83 VAL A N 1
ATOM 671 C CA . VAL A 1 83 ? 8.404 -8.142 -17.744 1.00 73.38 83 VAL A CA 1
ATOM 672 C C . VAL A 1 83 ? 8.300 -9.351 -16.825 1.00 73.38 83 VAL A C 1
ATOM 674 O O . VAL A 1 83 ? 8.724 -10.450 -17.175 1.00 73.38 83 VAL A O 1
ATOM 677 N N . LYS A 1 84 ? 7.767 -9.148 -15.615 1.00 66.62 84 LYS A N 1
ATOM 678 C CA . LYS A 1 84 ? 7.585 -10.216 -14.633 1.00 66.62 84 LYS A CA 1
ATOM 679 C C . LYS A 1 84 ? 6.526 -9.826 -13.609 1.00 66.62 84 LYS A C 1
ATOM 681 O O . LYS A 1 84 ? 6.594 -8.742 -13.036 1.00 66.62 84 LYS A O 1
ATOM 686 N N . SER A 1 85 ? 5.576 -10.710 -13.340 1.00 58.12 85 SER A N 1
ATOM 687 C CA . SER A 1 85 ? 4.670 -10.605 -12.194 1.00 58.12 85 SER A CA 1
ATOM 688 C C . SER A 1 85 ? 5.163 -11.511 -11.072 1.00 58.12 85 SER A C 1
ATOM 690 O O . SER A 1 85 ? 5.558 -12.651 -11.316 1.00 58.12 85 SER A O 1
ATOM 692 N N . GLY A 1 86 ? 5.166 -10.995 -9.848 1.00 56.91 86 GLY A N 1
ATOM 693 C CA . GLY A 1 86 ? 5.309 -11.811 -8.649 1.00 56.91 86 GLY A CA 1
ATOM 694 C C . GLY A 1 86 ? 3.924 -12.098 -8.087 1.00 56.91 86 GLY A C 1
ATOM 695 O O . GLY A 1 86 ? 3.078 -11.211 -8.044 1.00 56.91 86 GLY A O 1
ATOM 696 N N . SER A 1 87 ? 3.677 -13.333 -7.676 1.00 49.69 87 SER A N 1
ATOM 697 C CA . SER A 1 87 ? 2.529 -13.699 -6.848 1.00 49.69 87 SER A CA 1
ATOM 698 C C . SER A 1 87 ? 3.061 -14.694 -5.835 1.00 49.69 87 SER A C 1
ATOM 700 O O . SER A 1 87 ? 3.688 -15.673 -6.238 1.00 49.69 87 SER A O 1
ATOM 702 N N . TYR A 1 88 ? 2.873 -14.442 -4.543 1.00 49.00 88 TYR A N 1
ATOM 703 C CA . TYR A 1 88 ? 3.054 -15.487 -3.546 1.00 49.00 88 TYR A CA 1
ATOM 704 C C . TYR A 1 88 ? 1.703 -15.857 -2.951 1.00 49.00 88 TYR A C 1
ATOM 706 O O . TYR A 1 88 ? 0.825 -15.024 -2.734 1.00 49.00 88 TYR A O 1
ATOM 714 N N . GLU A 1 89 ? 1.540 -17.154 -2.741 1.00 37.66 89 GLU A N 1
ATOM 715 C CA . GLU A 1 89 ? 0.383 -17.733 -2.091 1.00 37.66 89 GLU A CA 1
ATOM 716 C C . GLU A 1 89 ? 0.383 -17.299 -0.621 1.00 37.66 89 GLU A C 1
ATOM 718 O O . GLU A 1 89 ? 1.387 -17.422 0.085 1.00 37.66 89 GLU A O 1
ATOM 723 N N . VAL A 1 90 ? -0.738 -16.743 -0.158 1.00 42.16 90 VAL A N 1
ATOM 724 C CA . VAL A 1 90 ? -0.932 -16.416 1.256 1.00 42.16 90 VAL A CA 1
ATOM 725 C C . VAL A 1 90 ? -0.933 -17.733 2.025 1.00 42.16 90 VAL A C 1
ATOM 727 O O . VAL A 1 90 ? -1.926 -18.462 2.012 1.00 42.16 90 VAL A O 1
ATOM 730 N N . ILE A 1 91 ? 0.177 -18.050 2.698 1.00 37.66 91 ILE A N 1
ATOM 731 C CA . ILE A 1 91 ? 0.222 -19.172 3.635 1.00 37.66 91 ILE A CA 1
ATOM 732 C C . ILE A 1 91 ? -0.846 -18.895 4.691 1.00 37.66 91 ILE A C 1
ATOM 734 O O . ILE A 1 91 ? -0.796 -17.892 5.409 1.00 37.66 91 ILE A O 1
ATOM 738 N N . LYS A 1 92 ? -1.852 -19.771 4.750 1.00 38.69 92 LYS A N 1
ATOM 739 C CA . LYS A 1 92 ? -2.878 -19.725 5.785 1.00 38.69 92 LYS A CA 1
ATOM 740 C C . LYS A 1 92 ? -2.189 -19.731 7.151 1.00 38.69 92 LYS A C 1
ATOM 742 O O . LYS A 1 92 ? -1.538 -20.704 7.514 1.00 38.69 92 LYS A O 1
ATOM 747 N N . ASN A 1 93 ? -2.505 -18.697 7.926 1.00 41.31 93 ASN A N 1
ATOM 748 C CA . ASN A 1 93 ? -2.569 -18.732 9.382 1.00 41.31 93 ASN A CA 1
ATOM 749 C C . ASN A 1 93 ? -1.251 -18.511 10.150 1.00 41.31 93 ASN A C 1
ATOM 751 O O . ASN A 1 93 ? -0.636 -19.457 10.625 1.00 41.31 93 ASN A O 1
ATOM 755 N N . GLN A 1 94 ? -0.913 -17.240 10.387 1.00 34.84 94 GLN A N 1
ATOM 756 C CA . GLN A 1 94 ? -0.307 -16.792 11.650 1.00 34.84 94 GLN A CA 1
ATOM 757 C C . GLN A 1 94 ? -0.922 -15.435 12.025 1.00 34.84 94 GLN A C 1
ATOM 759 O O . GLN A 1 94 ? -0.333 -14.378 11.803 1.00 34.84 94 GLN A O 1
ATOM 764 N N . ILE A 1 95 ? -2.178 -15.482 12.481 1.00 38.44 95 ILE A N 1
ATOM 765 C CA . ILE A 1 95 ? -2.787 -14.416 13.292 1.00 38.44 95 ILE A CA 1
ATOM 766 C C . ILE A 1 95 ? -2.355 -14.656 14.734 1.00 38.44 95 ILE A C 1
ATOM 768 O O . ILE A 1 95 ? -2.411 -15.837 15.146 1.00 38.44 95 ILE A O 1
#

Sequence (95 aa):
MNIKRKIKLLFTLMAFSSAIYAQGITPDFAFKIGKTNYFMPLSHGNAKSKNDSIFYNLYRYGKTQRITKELKHILNRNTGDTVKSGSYEVIKNQI

Nearest PDB structures (foldseek):
  6cp9-assembly4_G  TM=5.341E-01  e=5.735E-01  Klebsiella pneumoniae 342
  2ret-assembly1_C  TM=5.151E-01  e=2.010E+00  Vibrio vulnificus
  3cfi-assembly1_A  TM=4.675E-01  e=2.944E+00  Vibrio vulnificus
  6zmq-assembly1_A  TM=4.966E-01  e=2.787E+00  Thermus thermophilus HB27

Mean predicted aligned error: 13.85 Å

Solvent-accessible surface area (backbone atoms only — not comparable to full-atom values): 5846 Å² total; per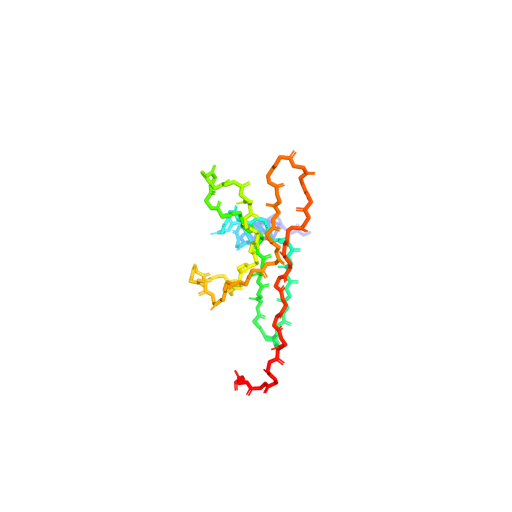-residue (Å²): 134,60,68,73,56,53,52,51,52,50,52,51,54,53,59,58,55,51,69,72,56,76,70,84,66,81,58,77,40,75,52,70,60,92,94,45,50,35,37,27,32,75,44,74,51,65,92,84,53,77,43,40,38,34,27,42,35,35,30,44,70,100,48,93,62,73,75,47,76,44,62,49,36,31,24,32,64,90,78,66,46,76,75,44,75,54,81,80,82,81,74,84,81,89,127

Radius of gyration: 19.38 Å; Cα contacts (8 Å, |Δi|>4): 134; chains: 1; bounding box: 48×47×44 Å

Foldseek 3Di:
DDPVVVVVVVVVVVVVVVLVPPPVADFPDWDDDDPWIKGWHWDWDDPPDQWIWIWTWIDTRPDPDTPDIGTAFTARPVPRHGPDGDDDDDDPDDD

pLDDT: mean 70.15, std 14.22, range [34.84, 90.5]

Secondary structure (DSSP, 8-state):
--HHHHHHHHHHHHHHHHHHHTT----SEEEEETTEEEEE-EEE--TTSSEEEEEEEEEETT--SEEEEEEEEEEETTT--EEEE------S---